Protein AF-A0A818J229-F1 (afdb_monomer_lite)

Secondary structure (DSSP, 8-state):
---------PPPGGG--TTHHHHHHTTT-SSHHHHHHHHHHHHHHHHH-SSHHHHHHHHHHHH-GGGHHHHHHHHHTHHHHHHHHHHHHHHHHHHHHHHH-

Structure (mmCIF, N/CA/C/O backbone):
data_AF-A0A818J229-F1
#
_entry.id   AF-A0A818J229-F1
#
loop_
_atom_site.group_PDB
_atom_site.id
_atom_site.type_symbol
_atom_site.label_atom_id
_atom_site.label_alt_id
_atom_site.label_comp_id
_atom_site.label_asym_id
_atom_site.label_entity_id
_atom_site.label_seq_id
_atom_site.pdbx_PDB_ins_code
_atom_site.Cartn_x
_atom_site.Cartn_y
_atom_site.Cartn_z
_atom_site.occupancy
_atom_site.B_iso_or_equiv
_atom_site.auth_seq_id
_atom_site.auth_comp_id
_atom_site.auth_asym_id
_atom_site.auth_atom_id
_atom_site.pdbx_PDB_model_num
ATOM 1 N N . SER A 1 1 ? -16.756 -21.725 -28.886 1.00 38.16 1 SER A N 1
ATOM 2 C CA . SER A 1 1 ? -17.005 -20.300 -29.159 1.00 38.16 1 SER A CA 1
ATOM 3 C C . SER A 1 1 ? -17.178 -19.597 -27.831 1.00 38.16 1 SER A C 1
ATOM 5 O O . SER A 1 1 ? -18.177 -19.813 -27.171 1.00 38.16 1 SER A O 1
ATOM 7 N N . SER A 1 2 ? -16.085 -19.143 -27.221 1.00 43.41 2 SER A N 1
ATOM 8 C CA . SER A 1 2 ? -15.493 -17.812 -27.442 1.00 43.41 2 SER A CA 1
ATOM 9 C C . SER A 1 2 ? -16.406 -16.701 -26.928 1.00 43.41 2 SER A C 1
ATOM 11 O O . SER A 1 2 ? -16.939 -15.928 -27.711 1.00 43.41 2 SER A O 1
ATOM 13 N N . ASP A 1 3 ? -16.554 -16.636 -25.608 1.00 41.91 3 ASP A N 1
ATOM 14 C CA . ASP A 1 3 ? -16.970 -15.400 -24.950 1.00 41.91 3 ASP A CA 1
ATOM 15 C C . ASP A 1 3 ? -16.188 -15.227 -23.642 1.00 41.91 3 ASP A C 1
ATOM 17 O O . ASP A 1 3 ? -16.709 -15.168 -22.533 1.00 41.91 3 ASP A O 1
ATOM 21 N N . LEU A 1 4 ? -14.859 -15.226 -23.791 1.00 44.09 4 LEU A N 1
ATOM 22 C CA . LEU A 1 4 ? -13.934 -14.708 -22.788 1.00 44.09 4 LEU A CA 1
ATOM 23 C C . LEU A 1 4 ? -13.869 -13.186 -22.978 1.00 44.09 4 LEU A C 1
ATOM 25 O O . LEU A 1 4 ? -12.829 -12.620 -23.323 1.00 44.09 4 LEU A O 1
ATOM 29 N N . THR A 1 5 ? -15.004 -12.509 -22.819 1.00 40.12 5 THR A N 1
ATOM 30 C CA . THR A 1 5 ? -14.996 -11.063 -22.632 1.00 40.12 5 THR A CA 1
ATOM 31 C C . THR A 1 5 ? -14.264 -10.815 -21.321 1.00 40.12 5 THR A C 1
ATOM 33 O O . THR A 1 5 ? -14.776 -11.056 -20.230 1.00 40.12 5 THR A O 1
ATOM 36 N N . ARG A 1 6 ? -12.989 -10.421 -21.442 1.00 45.28 6 ARG A N 1
ATOM 37 C CA . ARG A 1 6 ? -12.177 -9.835 -20.375 1.00 45.28 6 ARG A CA 1
ATOM 38 C C . ARG A 1 6 ? -12.996 -8.694 -19.787 1.00 45.28 6 ARG A C 1
ATOM 40 O O . ARG A 1 6 ? -12.928 -7.573 -20.277 1.00 45.28 6 ARG A O 1
ATOM 47 N N . THR A 1 7 ? -13.795 -8.986 -18.766 1.00 43.09 7 THR A N 1
ATOM 48 C CA . THR A 1 7 ? -14.346 -7.967 -17.888 1.00 43.09 7 THR A CA 1
ATOM 49 C C . THR A 1 7 ? -13.144 -7.204 -17.371 1.00 43.09 7 THR A C 1
ATOM 51 O O . THR A 1 7 ? -12.326 -7.774 -16.643 1.00 43.09 7 THR A O 1
ATOM 54 N N . ASP A 1 8 ? -13.009 -5.960 -17.804 1.00 48.81 8 ASP A N 1
ATOM 55 C CA . ASP A 1 8 ? -12.200 -4.955 -17.139 1.00 48.81 8 ASP A CA 1
ATOM 56 C C . ASP A 1 8 ? -12.678 -4.957 -15.680 1.00 48.81 8 ASP A C 1
ATOM 58 O O . ASP A 1 8 ? -13.768 -4.466 -15.368 1.00 48.81 8 ASP A O 1
ATOM 62 N N . ARG A 1 9 ? -11.988 -5.715 -14.813 1.00 60.62 9 ARG A N 1
ATOM 63 C CA . ARG A 1 9 ? -12.438 -5.972 -13.441 1.00 60.62 9 ARG A CA 1
ATOM 64 C C . ARG A 1 9 ? -12.268 -4.670 -12.683 1.00 60.62 9 ARG A C 1
ATOM 66 O O . ARG A 1 9 ? -11.228 -4.421 -12.084 1.00 60.62 9 ARG A O 1
ATOM 73 N N . THR A 1 10 ? -13.306 -3.848 -12.744 1.00 82.06 10 THR A N 1
ATOM 74 C CA . THR A 1 10 ? -13.418 -2.626 -11.963 1.00 82.06 10 THR A CA 1
ATOM 75 C C . THR A 1 10 ? -13.227 -3.006 -10.500 1.00 82.06 10 THR A C 1
ATOM 77 O O . THR A 1 10 ? -13.956 -3.855 -9.980 1.00 82.06 10 THR A O 1
ATOM 80 N N . LEU A 1 11 ? -12.211 -2.428 -9.856 1.00 89.06 11 LEU A N 1
ATOM 81 C CA . LEU A 1 11 ? -11.933 -2.694 -8.451 1.00 89.06 11 LEU A CA 1
ATOM 82 C C . LEU A 1 11 ? -13.122 -2.214 -7.613 1.00 89.06 11 LEU A C 1
ATOM 84 O O . LEU A 1 11 ? -13.547 -1.065 -7.733 1.00 89.06 11 LEU A O 1
ATOM 88 N N . GLN A 1 12 ? -13.674 -3.105 -6.789 1.00 91.12 12 GLN A N 1
ATOM 89 C CA . GLN A 1 12 ? -14.835 -2.791 -5.961 1.00 91.12 12 GLN A CA 1
ATOM 90 C C . GLN A 1 12 ? -14.394 -2.482 -4.522 1.00 91.12 12 GLN A C 1
ATOM 92 O O . GLN A 1 12 ? -13.622 -3.266 -3.964 1.00 91.12 12 GLN A O 1
ATOM 97 N N . PRO A 1 13 ? -14.906 -1.410 -3.882 1.00 88.44 13 PRO A N 1
ATOM 98 C CA . PRO A 1 13 ? -14.471 -0.991 -2.546 1.00 88.44 13 PRO A CA 1
ATOM 99 C C . PRO A 1 13 ? -14.528 -2.097 -1.487 1.00 88.44 13 PRO A C 1
ATOM 101 O O . PRO A 1 13 ? -13.598 -2.251 -0.706 1.00 88.44 13 PRO A O 1
ATOM 104 N N . HIS A 1 14 ? -15.583 -2.918 -1.500 1.00 89.00 14 HIS A N 1
ATOM 105 C CA . HIS A 1 14 ? -15.785 -3.989 -0.518 1.00 89.00 14 HIS A CA 1
ATOM 106 C C . HIS A 1 14 ? -14.762 -5.132 -0.624 1.00 89.00 14 HIS A C 1
ATOM 108 O O . HIS A 1 14 ? -14.679 -5.965 0.270 1.00 89.00 14 HIS A O 1
ATOM 114 N N . THR A 1 15 ? -14.003 -5.203 -1.721 1.00 92.06 15 THR A N 1
ATOM 115 C CA . THR A 1 15 ? -12.943 -6.209 -1.892 1.00 92.06 15 THR A CA 1
ATOM 116 C C . THR A 1 15 ? -11.631 -5.797 -1.225 1.00 92.06 15 THR A C 1
ATOM 118 O O . THR A 1 15 ? -10.717 -6.615 -1.128 1.00 92.06 15 THR A O 1
ATOM 121 N N . ILE A 1 16 ? -11.520 -4.540 -0.781 1.00 96.31 16 ILE A N 1
ATOM 122 C CA . ILE A 1 16 ? -10.315 -3.970 -0.178 1.00 96.31 16 ILE A CA 1
ATOM 123 C C . ILE A 1 16 ? -10.448 -4.062 1.344 1.00 96.31 16 ILE A C 1
ATOM 125 O O . ILE A 1 16 ? -11.064 -3.212 1.982 1.00 96.31 16 ILE A O 1
ATOM 129 N N . ASP A 1 17 ? -9.860 -5.112 1.910 1.00 95.06 17 ASP A N 1
ATOM 130 C CA . ASP A 1 17 ? -9.701 -5.301 3.352 1.00 95.06 17 ASP A CA 1
ATOM 131 C C . ASP A 1 17 ? -8.327 -4.803 3.845 1.00 95.06 17 ASP A C 1
ATOM 133 O O . ASP A 1 17 ? -7.492 -4.328 3.069 1.00 95.06 17 ASP A O 1
ATOM 137 N N . ALA A 1 18 ? -8.073 -4.928 5.153 1.00 94.25 18 ALA A N 1
ATOM 138 C CA . ALA A 1 18 ? -6.846 -4.459 5.801 1.00 94.25 18 ALA A CA 1
ATOM 139 C C . ALA A 1 18 ? -5.554 -5.101 5.253 1.00 94.25 18 ALA A C 1
ATOM 141 O O . ALA A 1 18 ? -4.478 -4.522 5.413 1.00 94.25 18 ALA A O 1
ATOM 142 N N . PHE A 1 19 ? -5.661 -6.260 4.594 1.00 95.38 19 PHE A N 1
ATOM 143 C CA . PHE A 1 19 ? -4.542 -7.054 4.082 1.00 95.38 19 PHE A CA 1
ATOM 144 C C . PHE A 1 19 ? -4.510 -7.101 2.549 1.00 95.38 19 PHE A C 1
ATOM 146 O O . PHE A 1 19 ? -3.730 -7.851 1.960 1.00 95.38 19 PHE A O 1
ATOM 153 N N . TRP A 1 20 ? -5.338 -6.308 1.860 1.00 96.69 20 TRP A N 1
ATOM 154 C CA . TRP A 1 20 ? -5.440 -6.351 0.402 1.00 96.69 20 TRP A CA 1
ATOM 155 C C . TRP A 1 20 ? -4.112 -6.023 -0.291 1.00 96.69 20 TRP A C 1
ATOM 157 O O . TRP A 1 20 ? -3.739 -6.712 -1.243 1.00 96.69 20 TRP A O 1
ATOM 167 N N . LEU A 1 21 ? -3.374 -5.019 0.195 1.00 97.19 21 LEU A N 1
ATOM 168 C CA . LEU A 1 21 ? -2.048 -4.671 -0.331 1.00 97.19 21 LEU A CA 1
ATOM 169 C C . LEU A 1 21 ? -1.047 -5.811 -0.122 1.00 97.19 21 LEU A C 1
ATOM 171 O O . LEU A 1 21 ? -0.412 -6.239 -1.084 1.00 97.19 21 LEU A O 1
ATOM 175 N N . GLU A 1 22 ? -0.971 -6.345 1.099 1.00 96.12 22 GLU A N 1
ATOM 176 C CA . GLU A 1 22 ? -0.091 -7.465 1.442 1.00 96.12 22 GLU A CA 1
ATOM 177 C C . GLU A 1 22 ? -0.373 -8.675 0.547 1.00 96.12 22 GLU A C 1
ATOM 179 O O . GLU A 1 22 ? 0.538 -9.152 -0.118 1.00 96.12 22 GLU A O 1
ATOM 184 N N . ARG A 1 23 ? -1.638 -9.097 0.401 1.00 95.44 23 ARG A N 1
ATOM 185 C CA . ARG A 1 23 ? -2.012 -10.239 -0.456 1.00 95.44 23 ARG A CA 1
ATOM 186 C C . ARG A 1 23 ? -1.632 -10.054 -1.922 1.00 95.44 23 ARG A C 1
ATOM 188 O O . ARG A 1 23 ? -1.361 -11.038 -2.608 1.00 95.44 23 ARG A O 1
ATOM 195 N N . ASN A 1 24 ? -1.672 -8.829 -2.442 1.00 95.31 24 ASN A N 1
ATOM 196 C CA . ASN A 1 24 ? -1.222 -8.573 -3.810 1.00 95.31 24 ASN A CA 1
ATOM 197 C C . ASN A 1 24 ? 0.304 -8.600 -3.910 1.00 95.31 24 ASN A C 1
ATOM 199 O O . ASN A 1 24 ? 0.831 -9.154 -4.871 1.00 95.31 24 ASN A O 1
ATOM 203 N N . LEU A 1 25 ? 1.003 -8.094 -2.896 1.00 95.69 25 LEU A N 1
ATOM 204 C CA . LEU A 1 25 ? 2.461 -8.108 -2.823 1.00 95.69 25 LEU A CA 1
ATOM 205 C C . LEU A 1 25 ? 3.025 -9.509 -2.551 1.00 95.69 25 LEU A C 1
ATOM 207 O O . LEU A 1 25 ? 4.066 -9.843 -3.101 1.00 95.69 25 LEU A O 1
ATOM 211 N N . SER A 1 26 ? 2.327 -10.385 -1.826 1.00 95.00 26 SER A N 1
ATOM 212 C CA . SER A 1 26 ? 2.731 -11.787 -1.618 1.00 95.00 26 SER A CA 1
ATOM 213 C C . SER A 1 26 ? 2.728 -12.624 -2.902 1.00 95.00 26 SER A C 1
ATOM 215 O O . SER A 1 26 ? 3.295 -13.711 -2.930 1.00 95.00 26 SER A O 1
ATOM 217 N N . LYS A 1 27 ? 2.095 -12.144 -3.982 1.00 92.31 27 LYS A N 1
ATOM 218 C CA . LYS A 1 27 ? 2.193 -12.768 -5.316 1.00 92.31 27 LYS A CA 1
ATOM 219 C C . LYS A 1 27 ? 3.514 -12.433 -6.015 1.00 92.31 27 LYS A C 1
ATOM 221 O O . LYS A 1 27 ? 3.877 -13.108 -6.971 1.00 92.31 27 LYS A O 1
ATOM 226 N N . ILE A 1 28 ? 4.180 -11.369 -5.566 1.00 90.69 28 ILE A N 1
ATOM 227 C CA . ILE A 1 28 ? 5.402 -10.804 -6.146 1.00 90.69 28 ILE A CA 1
ATOM 228 C C . ILE A 1 28 ? 6.610 -11.198 -5.289 1.00 90.69 28 ILE A C 1
ATOM 230 O O . ILE A 1 28 ? 7.633 -11.632 -5.809 1.00 90.69 28 ILE A O 1
ATOM 234 N N . TYR A 1 29 ? 6.475 -11.074 -3.969 1.00 89.69 29 TYR A N 1
ATOM 235 C CA . TYR A 1 29 ? 7.513 -11.375 -2.992 1.00 89.69 29 TYR A CA 1
ATOM 236 C C . TYR A 1 29 ? 7.216 -12.711 -2.313 1.00 89.69 29 TYR A C 1
ATOM 238 O O . TYR A 1 29 ? 6.163 -12.894 -1.707 1.00 89.69 29 TYR A O 1
ATOM 246 N N . SER A 1 30 ? 8.168 -13.639 -2.387 1.00 84.12 30 SER A N 1
ATOM 247 C CA . SER A 1 30 ? 8.069 -14.973 -1.783 1.00 84.12 30 SER A CA 1
ATOM 248 C C . SER A 1 30 ? 8.207 -14.966 -0.255 1.00 84.12 30 SER A C 1
ATOM 250 O O . SER A 1 30 ? 7.766 -15.903 0.406 1.00 84.12 30 SER A O 1
ATOM 252 N N . ASN A 1 31 ? 8.791 -13.912 0.319 1.00 91.00 31 ASN A N 1
ATOM 253 C CA . ASN A 1 31 ? 8.910 -13.725 1.760 1.00 91.00 31 ASN A CA 1
ATOM 254 C C . ASN A 1 31 ? 7.735 -12.893 2.300 1.00 91.00 31 ASN A C 1
ATOM 256 O O . ASN A 1 31 ? 7.515 -11.755 1.883 1.00 91.00 31 ASN A O 1
ATOM 260 N N . VAL A 1 32 ? 7.014 -13.454 3.275 1.00 88.00 32 VAL A N 1
ATOM 261 C CA . VAL A 1 32 ? 5.859 -12.820 3.934 1.00 88.00 32 VAL A CA 1
ATOM 262 C C . VAL A 1 32 ? 6.242 -11.489 4.585 1.00 88.00 32 VAL A C 1
ATOM 264 O O . VAL A 1 32 ? 5.512 -10.506 4.467 1.00 88.00 32 VAL A O 1
ATOM 267 N N . THR A 1 33 ? 7.408 -11.429 5.231 1.00 93.19 33 THR A N 1
ATOM 268 C CA . THR A 1 33 ? 7.883 -10.210 5.898 1.00 93.19 33 THR A CA 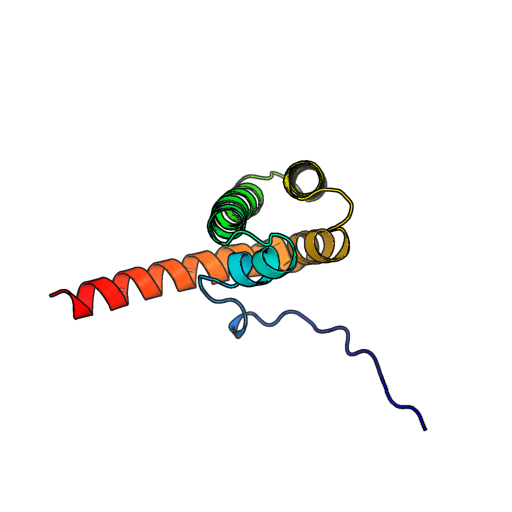1
ATOM 269 C C . THR A 1 33 ? 8.119 -9.087 4.892 1.00 93.19 33 THR A C 1
ATOM 271 O O . THR A 1 33 ? 7.715 -7.951 5.137 1.00 93.19 33 THR A O 1
ATOM 274 N N . ASP A 1 34 ? 8.701 -9.409 3.736 1.00 93.19 34 ASP A N 1
ATOM 275 C CA . ASP A 1 34 ? 8.976 -8.423 2.690 1.00 93.19 34 ASP A CA 1
ATOM 276 C C . ASP A 1 34 ? 7.671 -7.891 2.088 1.00 93.19 34 ASP A C 1
ATOM 278 O O . ASP A 1 34 ? 7.515 -6.680 1.937 1.00 93.19 34 ASP A O 1
ATOM 282 N N . ALA A 1 35 ? 6.690 -8.766 1.829 1.00 95.00 35 ALA A N 1
ATOM 283 C CA . ALA A 1 35 ? 5.371 -8.360 1.340 1.00 95.00 35 ALA A CA 1
ATOM 284 C C . ALA A 1 35 ? 4.663 -7.401 2.311 1.00 95.00 35 ALA A C 1
ATOM 286 O O . ALA A 1 35 ? 4.086 -6.399 1.883 1.00 95.00 35 ALA A O 1
ATOM 287 N N . LYS A 1 36 ? 4.750 -7.674 3.617 1.00 95.56 36 LYS A N 1
ATOM 288 C CA . LYS A 1 36 ? 4.172 -6.820 4.658 1.00 95.56 36 LYS A CA 1
ATOM 289 C C . LYS A 1 36 ? 4.859 -5.457 4.734 1.00 95.56 36 LYS A C 1
ATOM 291 O O . LYS A 1 36 ? 4.173 -4.439 4.747 1.00 95.56 36 LYS A O 1
ATOM 296 N N . ILE A 1 37 ? 6.194 -5.416 4.737 1.00 96.62 37 ILE A N 1
ATOM 297 C CA . ILE A 1 37 ? 6.954 -4.152 4.739 1.00 96.62 37 ILE A CA 1
ATOM 298 C C . ILE A 1 37 ? 6.595 -3.323 3.503 1.00 96.62 37 ILE A C 1
ATOM 300 O O . ILE A 1 37 ? 6.242 -2.150 3.623 1.00 96.62 37 ILE A O 1
ATOM 304 N N . LYS A 1 38 ? 6.582 -3.952 2.323 1.00 97.19 38 LYS A N 1
ATOM 305 C CA . LYS A 1 38 ? 6.214 -3.287 1.069 1.00 97.19 38 LYS A CA 1
ATOM 306 C C . LYS A 1 38 ? 4.777 -2.773 1.090 1.00 97.19 38 LYS A C 1
ATOM 308 O O . LYS A 1 38 ? 4.511 -1.722 0.517 1.00 97.19 38 LYS A O 1
ATOM 313 N N . ALA A 1 39 ? 3.853 -3.465 1.757 1.00 97.69 39 ALA A N 1
ATOM 314 C CA . ALA A 1 39 ? 2.469 -3.013 1.881 1.00 97.69 39 ALA A CA 1
ATOM 315 C C . ALA A 1 39 ? 2.366 -1.705 2.675 1.00 97.69 39 ALA A C 1
ATOM 317 O O . ALA A 1 39 ? 1.614 -0.813 2.277 1.00 97.69 39 ALA A O 1
ATOM 318 N N . GLU A 1 40 ? 3.137 -1.568 3.756 1.00 98.00 40 GLU A N 1
ATOM 319 C CA . GLU A 1 40 ? 3.216 -0.322 4.527 1.00 98.00 40 GLU A CA 1
ATOM 320 C C . GLU A 1 40 ? 3.837 0.813 3.707 1.00 98.00 40 GLU A C 1
ATOM 322 O O . GLU A 1 40 ? 3.279 1.909 3.651 1.00 98.00 40 GLU A O 1
ATOM 327 N N . GLU A 1 41 ? 4.940 0.544 3.006 1.00 98.31 41 GLU A N 1
ATOM 328 C CA . GLU A 1 41 ? 5.607 1.534 2.150 1.00 98.31 41 GLU A CA 1
ATOM 329 C C . GLU A 1 41 ? 4.695 2.004 1.002 1.00 98.31 41 GLU A C 1
ATOM 331 O O . GLU A 1 41 ? 4.604 3.201 0.721 1.00 98.31 41 GLU A O 1
ATOM 336 N N . VAL A 1 42 ? 3.959 1.088 0.362 1.00 98.38 42 VAL A N 1
ATOM 337 C CA . VAL A 1 42 ? 2.964 1.432 -0.667 1.00 98.38 42 VAL A CA 1
ATOM 338 C C . VAL A 1 42 ? 1.853 2.2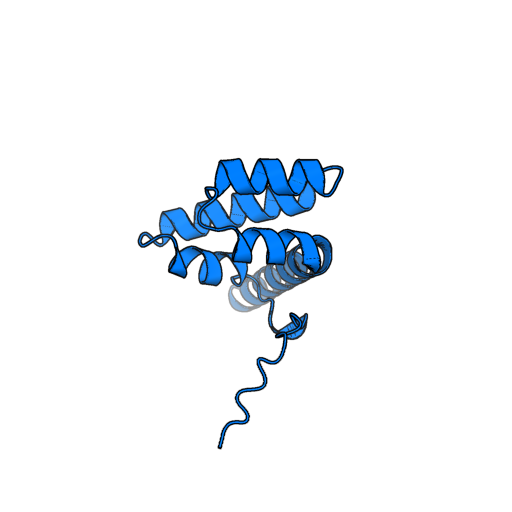96 -0.078 1.00 98.38 42 VAL A C 1
ATOM 340 O O . VAL A 1 42 ? 1.480 3.300 -0.688 1.00 98.38 42 VAL A O 1
ATOM 343 N N . LEU A 1 43 ? 1.322 1.943 1.096 1.00 98.44 43 LEU A N 1
ATOM 344 C CA . LEU A 1 43 ? 0.261 2.716 1.743 1.00 98.44 43 LEU A CA 1
ATOM 345 C C . LEU A 1 43 ? 0.723 4.141 2.084 1.00 98.44 43 LEU A C 1
ATOM 347 O O . LEU A 1 43 ? -0.037 5.092 1.883 1.00 98.44 43 LEU A O 1
ATOM 351 N N . ASP A 1 44 ? 1.968 4.305 2.532 1.00 98.56 44 ASP A N 1
ATOM 352 C CA . ASP A 1 44 ? 2.551 5.623 2.785 1.00 98.56 44 ASP A CA 1
ATOM 353 C C . ASP A 1 44 ? 2.702 6.445 1.496 1.00 98.56 44 ASP A C 1
ATOM 355 O O . ASP A 1 44 ? 2.296 7.607 1.449 1.00 98.56 44 ASP A O 1
ATOM 359 N N . ILE A 1 45 ? 3.170 5.838 0.401 1.00 98.62 45 ILE A N 1
ATOM 360 C CA . ILE A 1 45 ? 3.250 6.508 -0.908 1.00 98.62 45 ILE A CA 1
ATOM 361 C C . ILE A 1 45 ? 1.861 6.952 -1.389 1.00 98.62 45 ILE A C 1
ATOM 363 O O . ILE A 1 45 ? 1.695 8.090 -1.844 1.00 98.62 45 ILE A O 1
ATOM 367 N N . LEU A 1 46 ? 0.843 6.090 -1.255 1.00 98.31 46 LEU A N 1
ATOM 368 C CA . LEU A 1 46 ? -0.546 6.424 -1.589 1.00 98.31 46 LEU A CA 1
ATOM 369 C C . LEU A 1 46 ? -1.049 7.624 -0.777 1.00 98.31 46 LEU A C 1
ATOM 371 O O . LEU A 1 46 ? -1.821 8.429 -1.304 1.00 98.31 46 LEU A O 1
ATOM 375 N N . LYS A 1 47 ? -0.605 7.770 0.473 1.00 98.00 47 LYS A N 1
ATOM 376 C CA . LYS A 1 47 ? -0.983 8.866 1.371 1.00 98.00 47 LYS A CA 1
ATOM 377 C C . LYS A 1 47 ? -0.236 10.167 1.071 1.00 98.00 47 LYS A C 1
ATOM 379 O O . LYS A 1 47 ? -0.852 11.228 1.091 1.00 98.00 47 LYS A O 1
ATOM 384 N N . THR A 1 48 ? 1.062 10.101 0.788 1.00 98.19 48 THR A N 1
ATOM 385 C CA . THR A 1 48 ? 1.951 11.277 0.786 1.00 98.19 48 THR A CA 1
ATOM 386 C C . THR A 1 48 ? 2.209 11.882 -0.592 1.00 98.19 48 THR A C 1
ATOM 388 O O . THR A 1 48 ? 2.563 13.056 -0.670 1.00 98.19 48 THR A O 1
ATOM 391 N N . ALA A 1 49 ? 2.037 11.136 -1.689 1.00 98.00 49 ALA A N 1
ATOM 392 C CA . ALA A 1 49 ? 2.343 11.653 -3.027 1.00 98.00 49 ALA A CA 1
ATOM 393 C C . ALA A 1 49 ? 1.467 12.867 -3.406 1.00 98.00 49 ALA A C 1
ATOM 395 O O . ALA A 1 49 ? 0.241 12.820 -3.305 1.00 98.00 49 ALA A O 1
ATOM 396 N N . SER A 1 50 ? 2.052 13.944 -3.923 1.00 96.06 50 SER A N 1
ATOM 397 C CA . SER A 1 50 ? 1.299 15.166 -4.251 1.00 96.06 50 SER A CA 1
ATOM 398 C C . SER A 1 50 ? 0.432 15.030 -5.507 1.00 96.06 50 SER A C 1
ATOM 400 O O . SER A 1 50 ? -0.624 15.648 -5.613 1.00 96.06 50 SER A O 1
ATOM 402 N N . ASN A 1 51 ? 0.855 14.205 -6.469 1.00 96.50 51 ASN A N 1
ATOM 403 C CA . ASN A 1 51 ? 0.180 14.025 -7.753 1.00 96.50 51 ASN A CA 1
ATOM 404 C C . ASN A 1 51 ? 0.424 12.622 -8.342 1.00 96.50 51 ASN A C 1
ATOM 406 O O . ASN A 1 51 ? 1.193 11.826 -7.802 1.00 96.50 51 ASN A O 1
ATOM 410 N N . ASN A 1 52 ? -0.242 12.313 -9.460 1.00 94.75 52 ASN A N 1
ATOM 411 C CA . ASN A 1 52 ? -0.173 10.992 -10.097 1.00 94.75 52 ASN A CA 1
ATOM 412 C C . ASN A 1 52 ? 1.203 10.651 -10.681 1.00 94.75 52 ASN A C 1
ATOM 414 O O . ASN A 1 52 ? 1.530 9.472 -10.761 1.00 94.75 52 ASN A O 1
ATOM 418 N N . HIS A 1 53 ? 1.985 11.648 -11.098 1.00 95.81 53 HIS A N 1
ATOM 419 C CA . HIS A 1 53 ? 3.326 11.423 -11.634 1.00 95.81 53 HIS A CA 1
ATOM 420 C C . HIS A 1 53 ? 4.305 11.060 -10.512 1.00 95.81 53 HIS A C 1
ATOM 422 O O . HIS A 1 53 ? 5.021 10.069 -10.607 1.00 95.81 53 HIS A O 1
ATOM 428 N N . GLU A 1 54 ? 4.278 11.807 -9.406 1.00 97.94 54 GLU A N 1
ATOM 429 C CA . GLU A 1 54 ? 5.087 11.495 -8.225 1.00 97.94 54 GLU A CA 1
ATOM 430 C C . GLU A 1 54 ? 4.726 10.125 -7.639 1.00 97.94 54 GLU A C 1
ATOM 432 O O . GLU A 1 54 ? 5.619 9.348 -7.304 1.00 97.94 54 GLU A O 1
ATOM 437 N N . LEU A 1 55 ? 3.427 9.815 -7.549 1.00 98.25 55 LEU A N 1
ATOM 438 C CA . LEU A 1 55 ? 2.942 8.515 -7.093 1.00 98.25 55 LEU A CA 1
ATOM 439 C C . LEU A 1 55 ? 3.535 7.378 -7.935 1.00 98.25 55 LEU A C 1
ATOM 441 O O . LEU A 1 55 ? 4.110 6.443 -7.388 1.00 98.25 55 LEU A O 1
ATOM 445 N N . GLU A 1 56 ? 3.395 7.467 -9.257 1.00 97.31 56 GLU A N 1
ATOM 446 C CA . GLU A 1 56 ? 3.872 6.445 -10.189 1.00 97.31 56 GLU A CA 1
ATOM 447 C C . GLU A 1 56 ? 5.388 6.263 -10.095 1.00 97.31 56 GLU A C 1
ATOM 449 O O . GLU A 1 56 ? 5.851 5.137 -9.937 1.00 97.31 56 GLU A O 1
ATOM 454 N N . ASN A 1 57 ? 6.158 7.355 -10.077 1.00 97.56 57 ASN A N 1
ATOM 455 C CA . ASN A 1 57 ? 7.614 7.292 -9.940 1.00 97.56 57 ASN A CA 1
ATOM 456 C C . ASN A 1 57 ? 8.038 6.607 -8.634 1.00 97.56 57 ASN A C 1
ATOM 458 O O . ASN A 1 57 ? 8.881 5.710 -8.656 1.00 97.56 57 ASN A O 1
ATOM 462 N N . LYS A 1 58 ? 7.443 6.991 -7.496 1.00 98.38 58 LYS A N 1
ATOM 463 C CA . LYS A 1 58 ? 7.745 6.372 -6.195 1.00 98.38 58 LYS A CA 1
ATOM 464 C C . LYS A 1 58 ? 7.398 4.883 -6.186 1.00 98.38 58 LYS A C 1
ATOM 466 O O . LYS A 1 58 ? 8.180 4.085 -5.679 1.00 98.38 58 LYS A O 1
ATOM 471 N N . LEU A 1 59 ? 6.264 4.499 -6.776 1.00 98.12 59 LEU A N 1
ATOM 472 C CA . LEU A 1 59 ? 5.849 3.098 -6.870 1.00 98.12 59 LEU A CA 1
ATOM 473 C C . LEU A 1 59 ? 6.759 2.275 -7.791 1.00 98.12 59 LEU A C 1
ATOM 475 O O . LEU A 1 59 ? 7.095 1.148 -7.439 1.00 98.12 59 LEU A O 1
ATOM 479 N N . ILE A 1 60 ? 7.202 2.828 -8.924 1.00 97.00 60 ILE A N 1
ATOM 480 C CA . ILE A 1 60 ? 8.162 2.167 -9.824 1.00 97.00 60 ILE A CA 1
ATOM 481 C C . ILE A 1 60 ? 9.499 1.942 -9.115 1.00 97.00 60 ILE A C 1
ATOM 483 O O . ILE A 1 60 ? 10.059 0.853 -9.214 1.00 97.00 60 ILE A O 1
ATOM 487 N N . ILE A 1 61 ? 9.999 2.939 -8.378 1.00 97.50 61 ILE A N 1
ATOM 488 C CA . ILE A 1 61 ? 11.240 2.812 -7.599 1.00 97.50 61 ILE A CA 1
ATOM 489 C C . ILE A 1 61 ? 11.091 1.736 -6.517 1.00 97.50 61 ILE A C 1
ATOM 491 O O . ILE A 1 61 ? 12.006 0.944 -6.308 1.00 97.50 61 ILE A O 1
ATOM 495 N N . LEU A 1 62 ? 9.942 1.696 -5.837 1.00 97.38 62 LEU A N 1
ATOM 496 C CA . LEU A 1 62 ? 9.707 0.780 -4.725 1.00 97.38 62 LEU A CA 1
ATOM 497 C C . LEU A 1 62 ? 9.509 -0.678 -5.165 1.00 97.38 62 LEU A C 1
ATOM 499 O O . LEU A 1 62 ? 10.042 -1.588 -4.530 1.00 97.38 62 LEU A O 1
ATOM 503 N N . LEU A 1 63 ? 8.688 -0.894 -6.196 1.00 96.00 63 LEU A N 1
ATOM 504 C CA . LEU A 1 63 ? 8.198 -2.216 -6.604 1.00 96.00 63 LEU A CA 1
ATOM 505 C C . LEU A 1 63 ? 8.941 -2.783 -7.819 1.00 96.00 63 LEU A C 1
ATOM 507 O O . LEU A 1 63 ? 8.861 -3.981 -8.084 1.00 96.00 63 LEU A O 1
ATOM 511 N N . GLY A 1 64 ? 9.667 -1.937 -8.548 1.00 95.25 64 GLY A N 1
ATOM 512 C CA . GLY A 1 64 ? 10.273 -2.272 -9.828 1.00 95.25 64 GLY A CA 1
ATOM 513 C C . GLY A 1 64 ? 9.293 -2.134 -10.995 1.00 95.25 64 GLY A C 1
ATOM 514 O O . GLY A 1 64 ? 8.081 -2.319 -10.867 1.00 95.25 64 GLY A O 1
ATOM 515 N N . PHE A 1 65 ? 9.838 -1.831 -12.174 1.00 92.56 65 PHE A N 1
ATOM 516 C CA . PHE A 1 65 ? 9.060 -1.626 -13.401 1.00 92.56 65 PHE A CA 1
ATOM 517 C C . PHE A 1 65 ? 8.253 -2.864 -13.832 1.00 92.56 65 PHE A C 1
ATOM 519 O O . PHE A 1 65 ? 7.194 -2.730 -14.438 1.00 92.56 65 PHE A O 1
ATOM 526 N N . GLU A 1 66 ? 8.708 -4.067 -13.471 1.00 93.00 66 GLU A N 1
ATOM 527 C CA . GLU A 1 66 ? 8.031 -5.335 -13.787 1.00 93.00 66 GLU A CA 1
ATOM 528 C C . GLU A 1 66 ? 6.604 -5.409 -13.216 1.00 93.00 66 GLU A C 1
ATOM 530 O O . GLU A 1 66 ? 5.759 -6.135 -13.733 1.00 93.00 66 GLU A O 1
ATOM 535 N N . GLN A 1 67 ? 6.300 -4.609 -12.187 1.00 94.62 67 GLN A N 1
ATOM 536 C CA . GLN A 1 67 ? 4.994 -4.575 -11.525 1.00 94.62 67 GLN A CA 1
ATOM 537 C C . GLN A 1 67 ? 4.032 -3.544 -12.131 1.00 94.62 67 GLN A C 1
ATOM 539 O O . GLN A 1 67 ? 3.112 -3.070 -11.460 1.00 94.62 67 GLN A O 1
ATOM 544 N N . PHE A 1 68 ? 4.220 -3.196 -13.407 1.00 93.38 68 PHE A N 1
ATOM 545 C CA . PHE A 1 68 ? 3.489 -2.132 -14.097 1.00 93.38 68 PHE A CA 1
ATOM 546 C C . PHE A 1 68 ? 1.960 -2.234 -13.972 1.00 93.38 68 PHE A C 1
ATOM 548 O O . PHE A 1 68 ? 1.307 -1.243 -13.651 1.00 93.38 68 PHE A O 1
ATOM 555 N N . GLU A 1 69 ? 1.368 -3.419 -14.153 1.00 93.81 69 GLU A N 1
ATOM 556 C CA . GLU A 1 69 ? -0.094 -3.588 -14.057 1.00 93.81 69 GLU A CA 1
ATOM 557 C C . GLU A 1 69 ? -0.625 -3.323 -12.638 1.00 93.81 69 GLU A C 1
ATOM 559 O O . GLU A 1 69 ? -1.695 -2.729 -12.452 1.00 93.81 69 GLU A O 1
ATOM 564 N N . PHE A 1 70 ? 0.145 -3.700 -11.614 1.00 95.62 70 PHE A N 1
ATOM 565 C CA . PHE A 1 70 ? -0.213 -3.406 -10.231 1.00 95.62 70 PHE A CA 1
ATOM 566 C C . PHE A 1 70 ? -0.048 -1.913 -9.923 1.00 95.62 70 PHE A C 1
ATOM 568 O O . PHE A 1 70 ? -0.951 -1.301 -9.353 1.00 95.62 70 PHE A O 1
ATOM 575 N N . ILE A 1 71 ? 1.038 -1.291 -10.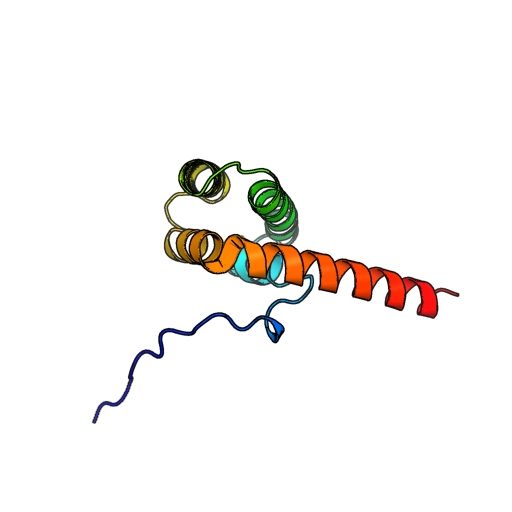388 1.00 96.88 71 ILE A N 1
ATOM 576 C CA . ILE A 1 71 ? 1.280 0.156 -10.258 1.00 96.88 71 ILE A CA 1
ATOM 577 C C . ILE A 1 71 ? 0.163 0.959 -10.937 1.00 96.88 71 ILE A C 1
ATOM 579 O O . ILE A 1 71 ? -0.373 1.904 -10.354 1.00 96.88 71 ILE A O 1
ATOM 583 N N . LYS A 1 72 ? -0.262 0.547 -12.133 1.00 95.75 72 LYS A N 1
ATOM 584 C CA . LYS A 1 72 ? -1.386 1.148 -12.859 1.00 95.75 72 LYS A CA 1
ATOM 585 C C . LYS A 1 72 ? -2.688 1.052 -12.064 1.00 95.75 72 LYS A C 1
ATOM 587 O O . LYS A 1 72 ? -3.423 2.036 -11.988 1.00 95.75 72 LYS A O 1
ATOM 592 N N . THR A 1 73 ? -2.943 -0.091 -11.426 1.00 95.94 73 THR A N 1
ATOM 593 C CA . THR A 1 73 ? -4.103 -0.290 -10.541 1.00 95.94 73 THR A CA 1
ATOM 594 C C . THR A 1 73 ? -4.045 0.644 -9.330 1.00 95.94 73 THR A C 1
ATOM 596 O O . THR A 1 73 ? -5.022 1.336 -9.041 1.00 95.94 73 THR A O 1
ATOM 599 N N . LEU A 1 74 ? -2.892 0.732 -8.658 1.00 97.25 74 LEU A N 1
ATOM 600 C CA . LEU A 1 74 ? -2.678 1.627 -7.515 1.00 97.25 74 LEU A CA 1
ATOM 601 C C . LEU A 1 74 ? -2.885 3.097 -7.894 1.00 97.25 74 LEU A C 1
ATOM 603 O O . LEU A 1 74 ? -3.516 3.846 -7.152 1.00 97.25 74 LEU A O 1
ATOM 607 N N . ARG A 1 75 ? -2.407 3.508 -9.071 1.00 96.62 75 ARG A N 1
ATOM 608 C CA . ARG A 1 75 ? -2.596 4.863 -9.602 1.00 96.62 75 ARG A CA 1
ATOM 609 C C . ARG A 1 75 ? -4.057 5.149 -9.944 1.00 96.62 75 ARG A C 1
ATOM 611 O O . ARG A 1 75 ? -4.557 6.218 -9.605 1.00 96.62 75 ARG A O 1
ATOM 618 N N . MET A 1 76 ? -4.743 4.211 -10.596 1.00 95.88 76 MET A N 1
ATOM 619 C CA . MET A 1 76 ? -6.142 4.368 -11.014 1.00 95.88 76 MET A CA 1
ATOM 620 C C . MET A 1 76 ? -7.105 4.431 -9.823 1.00 95.88 76 MET A C 1
ATOM 622 O O . MET A 1 76 ? -8.034 5.235 -9.828 1.00 95.88 76 MET A O 1
ATOM 62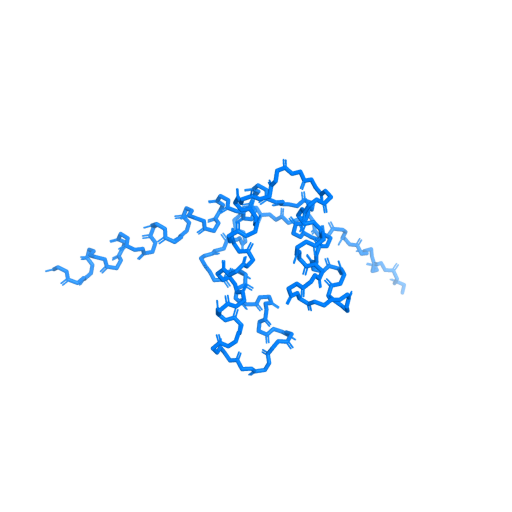6 N N . TYR A 1 77 ? -6.863 3.624 -8.789 1.00 96.56 77 TYR A N 1
ATOM 627 C CA . TYR A 1 77 ? -7.750 3.482 -7.631 1.00 96.56 77 TYR A CA 1
ATOM 628 C C . TYR A 1 77 ? -7.146 4.034 -6.336 1.00 96.56 77 TYR A C 1
ATOM 630 O O . TYR A 1 77 ? -7.546 3.624 -5.247 1.00 96.56 77 TYR A O 1
ATOM 638 N N . ARG A 1 78 ? -6.212 4.989 -6.441 1.00 97.06 78 ARG A N 1
ATOM 639 C CA . ARG A 1 78 ? -5.411 5.523 -5.326 1.00 97.06 78 ARG A CA 1
ATOM 640 C C . ARG A 1 78 ? -6.224 5.791 -4.060 1.00 97.06 78 ARG A C 1
ATOM 642 O O . ARG A 1 78 ? -5.898 5.272 -2.998 1.00 97.06 78 ARG A O 1
ATOM 649 N N . GLN A 1 79 ? -7.278 6.599 -4.181 1.00 96.88 79 GLN A N 1
ATOM 650 C CA . GLN A 1 79 ? -8.085 7.020 -3.033 1.00 96.88 79 GLN A CA 1
ATOM 651 C C . GLN A 1 79 ? -8.912 5.871 -2.456 1.00 96.88 79 GLN A C 1
ATOM 653 O O . GLN A 1 79 ? -9.008 5.731 -1.242 1.00 96.88 79 GLN A O 1
ATOM 658 N N . MET A 1 80 ? -9.470 5.022 -3.321 1.00 97.44 80 MET A N 1
ATOM 659 C CA . MET A 1 80 ? -10.254 3.866 -2.894 1.00 97.44 80 MET A CA 1
ATOM 660 C C . MET A 1 80 ? -9.380 2.891 -2.100 1.00 97.44 80 MET A C 1
ATOM 662 O O . MET A 1 80 ? -9.729 2.527 -0.984 1.00 97.44 80 MET A O 1
ATOM 666 N N . ILE A 1 81 ? -8.208 2.534 -2.631 1.00 97.88 81 ILE A N 1
ATOM 667 C CA . ILE A 1 81 ? -7.268 1.628 -1.962 1.00 97.88 81 ILE A CA 1
ATOM 668 C C . ILE A 1 81 ? -6.791 2.229 -0.641 1.00 97.88 81 ILE A C 1
ATOM 670 O O . ILE A 1 81 ? -6.834 1.542 0.377 1.00 97.88 81 ILE A O 1
ATOM 674 N N . LEU A 1 82 ? -6.403 3.508 -0.627 1.00 98.06 82 LEU A N 1
ATOM 675 C CA . LEU A 1 82 ? -5.950 4.190 0.585 1.00 98.06 82 LEU A CA 1
ATOM 676 C C . LEU A 1 82 ? -7.021 4.177 1.684 1.00 98.06 82 LEU A C 1
ATOM 678 O O . LEU A 1 82 ? -6.777 3.663 2.775 1.00 98.06 82 LEU A O 1
ATOM 682 N N . TYR A 1 83 ? -8.205 4.729 1.414 1.00 97.94 83 TYR A N 1
ATOM 683 C CA . TYR A 1 83 ? -9.215 4.919 2.454 1.00 97.94 83 TYR A CA 1
ATOM 684 C C . TYR A 1 83 ? -9.897 3.618 2.873 1.00 97.94 83 TYR A C 1
ATOM 686 O O . TYR A 1 83 ? -10.132 3.442 4.066 1.00 97.94 83 TYR A O 1
ATOM 694 N N . CYS A 1 84 ? -10.156 2.683 1.952 1.00 97.50 84 CYS A N 1
ATOM 695 C CA . CYS A 1 84 ? -10.695 1.372 2.326 1.00 97.50 84 CYS A CA 1
ATOM 696 C C . CYS A 1 84 ? -9.703 0.590 3.198 1.00 97.50 84 CYS A C 1
ATOM 698 O O . CYS A 1 84 ? -10.109 0.022 4.208 1.00 97.50 84 CYS A O 1
ATOM 700 N N . THR A 1 85 ? -8.402 0.633 2.884 1.00 97.44 85 THR A N 1
ATOM 701 C CA . THR A 1 85 ? -7.375 -0.022 3.714 1.00 97.44 85 THR A CA 1
ATOM 702 C C . THR A 1 85 ? -7.299 0.606 5.107 1.00 97.44 85 THR A C 1
ATOM 704 O O . THR A 1 85 ? -7.270 -0.114 6.104 1.00 97.44 85 THR A O 1
ATOM 707 N N . LEU A 1 86 ? -7.292 1.942 5.204 1.00 96.75 86 LEU A N 1
ATOM 708 C CA . LEU A 1 86 ? -7.255 2.645 6.493 1.00 96.75 86 LEU A CA 1
ATOM 709 C C . LEU A 1 86 ? -8.493 2.345 7.345 1.00 96.75 86 LEU A C 1
ATOM 711 O O . LEU A 1 86 ? -8.358 2.057 8.534 1.00 96.75 86 LEU A O 1
ATOM 715 N N . LEU A 1 87 ? -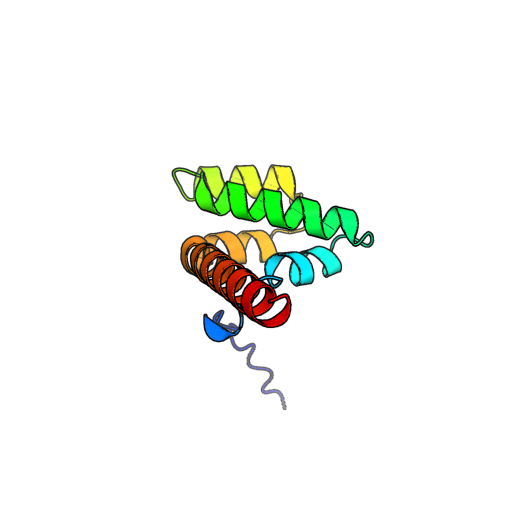9.681 2.373 6.735 1.00 96.56 87 LEU A N 1
ATOM 716 C CA . LEU A 1 87 ? -10.938 2.070 7.416 1.00 96.56 87 LEU A CA 1
ATOM 717 C C . LEU A 1 87 ? -10.953 0.630 7.935 1.00 96.56 87 LEU A C 1
ATOM 719 O O . LEU A 1 87 ? -11.231 0.411 9.112 1.00 96.56 87 LEU A O 1
ATOM 723 N N . ALA A 1 88 ? -10.587 -0.337 7.091 1.00 95.00 88 ALA A N 1
ATOM 724 C CA . ALA A 1 88 ? -10.545 -1.740 7.480 1.00 95.00 88 ALA A CA 1
ATOM 725 C C . ALA A 1 88 ? -9.530 -1.991 8.607 1.00 95.00 88 ALA A C 1
ATOM 72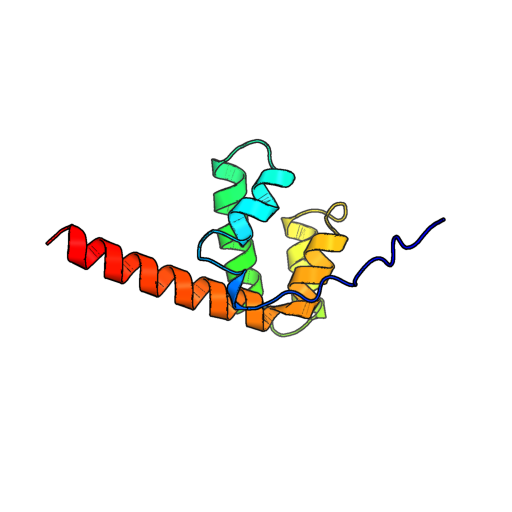7 O O . ALA A 1 88 ? -9.816 -2.745 9.534 1.00 95.00 88 ALA A O 1
ATOM 728 N N . ARG A 1 89 ? -8.352 -1.350 8.580 1.00 94.12 89 ARG A N 1
ATOM 729 C CA . ARG A 1 89 ? -7.356 -1.463 9.663 1.00 94.12 89 ARG A CA 1
ATOM 730 C C . ARG A 1 89 ? -7.863 -0.891 10.986 1.00 94.12 89 ARG A C 1
ATOM 732 O O . ARG A 1 89 ? -7.637 -1.503 12.027 1.00 94.12 89 ARG A O 1
ATOM 739 N N . ALA A 1 90 ? -8.553 0.249 10.951 1.00 93.38 90 ALA A N 1
ATOM 740 C CA . ALA A 1 90 ? -9.154 0.840 12.145 1.00 93.38 90 ALA A CA 1
ATOM 741 C C . ALA A 1 90 ? -10.223 -0.084 12.748 1.00 93.38 90 ALA A C 1
ATOM 743 O O . ALA A 1 90 ? -10.182 -0.348 13.945 1.00 93.38 90 ALA A O 1
ATOM 744 N N . GLN A 1 91 ? -11.109 -0.641 11.915 1.00 91.88 91 GLN A N 1
ATOM 745 C CA . GLN A 1 91 ? -12.138 -1.597 12.346 1.00 91.88 91 GLN A CA 1
ATOM 746 C C . GLN A 1 91 ? -11.528 -2.851 12.982 1.00 91.88 91 GLN A C 1
ATOM 748 O O . GLN A 1 91 ? -11.853 -3.165 14.119 1.00 91.88 91 GLN A O 1
ATOM 753 N N . ASN A 1 92 ? -10.556 -3.486 12.317 1.00 89.44 92 ASN A N 1
ATOM 754 C CA . ASN A 1 92 ? -9.852 -4.652 12.867 1.00 89.44 92 ASN A CA 1
ATOM 755 C C . ASN A 1 92 ? -9.178 -4.358 14.219 1.00 89.44 92 ASN A C 1
ATOM 757 O O . ASN A 1 92 ? -9.089 -5.231 15.075 1.00 89.44 92 ASN A O 1
ATOM 761 N N . THR A 1 93 ? -8.666 -3.138 14.409 1.00 89.38 93 THR A N 1
ATOM 762 C CA . THR A 1 93 ? -8.004 -2.746 15.663 1.00 89.38 93 THR A CA 1
ATOM 763 C C . THR A 1 93 ? -9.013 -2.591 16.799 1.00 89.38 93 THR A C 1
ATOM 765 O O . THR A 1 93 ? -8.729 -3.012 17.916 1.00 89.38 93 THR A O 1
ATOM 768 N N . LEU A 1 94 ? -10.184 -2.016 16.511 1.00 89.38 94 LEU A N 1
ATOM 769 C CA . LEU A 1 94 ? -11.276 -1.871 17.475 1.00 89.38 94 LEU A CA 1
ATOM 770 C C . LEU A 1 94 ? -11.855 -3.232 17.871 1.00 89.38 94 LEU A C 1
ATOM 772 O O . LEU A 1 94 ? -11.901 -3.540 19.055 1.00 89.38 94 LEU A O 1
ATOM 776 N N . GLU A 1 95 ? -12.203 -4.072 16.894 1.00 88.19 95 GLU A N 1
ATOM 777 C CA . GLU A 1 95 ? -12.747 -5.417 17.139 1.00 88.19 95 GLU A CA 1
ATOM 778 C C . GLU A 1 95 ? -11.783 -6.279 17.963 1.00 88.19 95 GLU A C 1
ATOM 780 O O . GLU A 1 95 ? -12.192 -7.012 18.859 1.00 88.19 95 GLU A O 1
ATOM 785 N N . LYS A 1 96 ? -10.477 -6.171 17.692 1.00 87.12 96 LYS A N 1
ATOM 786 C CA . LYS A 1 96 ? -9.462 -6.883 18.467 1.00 87.12 96 LYS A CA 1
ATOM 787 C C . LYS A 1 96 ? -9.414 -6.410 19.924 1.00 87.12 96 LYS A C 1
ATOM 789 O O . LYS A 1 96 ? -9.275 -7.249 20.807 1.00 87.12 96 LYS A O 1
ATOM 794 N N . ALA A 1 97 ? -9.527 -5.105 20.168 1.00 90.12 97 ALA A N 1
ATOM 795 C CA . ALA A 1 97 ? -9.528 -4.556 21.521 1.00 90.12 97 ALA A CA 1
ATOM 796 C C . ALA A 1 97 ? -10.751 -5.023 22.330 1.00 90.12 97 ALA A C 1
ATOM 798 O O . ALA A 1 97 ? -10.593 -5.371 23.492 1.00 90.12 97 ALA A O 1
ATOM 799 N N . GLU A 1 98 ? -11.931 -5.108 21.707 1.00 90.25 98 GLU A N 1
ATOM 800 C CA . GLU A 1 98 ? -13.160 -5.598 22.356 1.00 90.25 98 GLU A CA 1
ATOM 801 C C . GLU A 1 98 ? -13.102 -7.088 22.740 1.00 90.25 98 GLU A C 1
ATOM 803 O O . GLU A 1 98 ? -13.795 -7.506 23.659 1.00 90.25 98 GLU A O 1
ATOM 808 N N . ILE A 1 99 ? -12.310 -7.905 22.035 1.00 89.94 99 ILE A N 1
ATOM 809 C CA . ILE A 1 99 ? -12.136 -9.339 22.344 1.00 89.94 99 ILE A CA 1
ATOM 810 C C . ILE A 1 99 ? -11.078 -9.561 23.437 1.00 89.94 99 ILE A C 1
ATOM 812 O O . ILE A 1 99 ? -11.112 -10.577 24.132 1.00 89.94 99 ILE A O 1
ATOM 816 N N . GLU A 1 100 ? -10.099 -8.661 23.546 1.00 83.06 100 GLU A N 1
ATOM 817 C CA . GLU A 1 100 ? -9.016 -8.747 24.535 1.00 83.06 100 GLU A CA 1
ATOM 818 C C . GLU A 1 100 ? -9.422 -8.222 25.930 1.00 83.06 100 GLU A C 1
ATOM 820 O O . GLU A 1 100 ? -8.688 -8.474 26.889 1.00 83.06 100 GLU A O 1
ATOM 825 N N . GLU A 1 101 ? -10.565 -7.534 26.046 1.00 65.75 101 GLU A N 1
ATOM 826 C CA . GLU A 1 101 ? -11.166 -7.025 27.297 1.00 65.75 101 GLU A CA 1
ATOM 827 C C . GLU A 1 101 ? -12.137 -8.031 27.946 1.00 65.75 101 GLU A C 1
ATOM 829 O O . GLU A 1 101 ? -12.045 -8.209 29.186 1.00 65.75 101 GLU A O 1
#

Foldseek 3Di:
DDDPPVPPPDDDLVVQALCNQLVVQCVVDVDSVLSVVLSVQLLVLLVPQPDLVSSLVSCCVSRNPVCVVVSVVCSVCSVSNNVSNVVNVVVVVVVVVVVVD

Radius of gyration: 15.37 Å; chains: 1; bounding box: 28×36×56 Å

Sequence (101 aa):
SSDLTRTDRTLQPHTIDAFWLERNLSKIYSNVTDAKIKAEEVLDILKTASNNHELENKLIILLGFEQFEFIKTLRMYRQMILYCTLLARAQNTLEKAEIEE

pLDDT: mean 89.89, std 14.86, range [38.16, 98.62]